Protein AF-A0A3M3AR94-F1 (afdb_monomer)

Sequence (55 aa):
MKSETLTVRQIFQDRRQYCVPFYQRAYVWTQRNQWTGLWQDIQEKANARVSGMNI

Org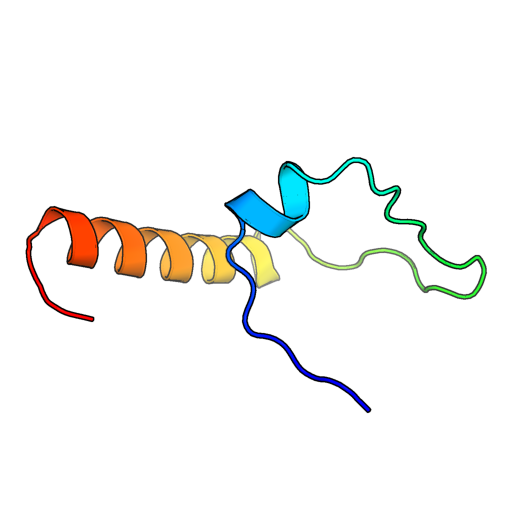anism: Pseudomonas syringae pv. maculicola (NCBI:txid59511)

pLDDT: mean 89.19, std 9.42, range [56.12, 96.38]

Mean predicted aligned error: 5.71 Å

Radius of gyration: 15.58 Å; Cα contacts (8 Å, |Δi|>4): 11; chains: 1; bounding box: 28×32×43 Å

Secondary structure (DSSP, 8-state):
-------HHHHHHSS---PPPTTPPPP---IIIIIHHHHHHHHHHHHHHHTT---

Structure (mmCIF, N/CA/C/O backbone):
data_AF-A0A3M3AR94-F1
#
_entry.id   AF-A0A3M3AR94-F1
#
loop_
_atom_site.group_PDB
_atom_site.id
_atom_site.type_symbol
_atom_site.label_atom_id
_atom_site.label_alt_id
_atom_site.label_comp_id
_atom_site.label_asym_id
_atom_site.label_entity_id
_atom_site.label_seq_id
_atom_site.pdbx_PDB_ins_code
_atom_site.Cartn_x
_atom_site.Cartn_y
_atom_site.Cartn_z
_atom_site.occupancy
_atom_site.B_iso_or_equiv
_atom_site.auth_seq_id
_atom_site.auth_comp_id
_atom_site.auth_asym_id
_atom_site.auth_atom_id
_atom_site.pdbx_PDB_model_num
ATOM 1 N N . MET A 1 1 ? -2.294 21.738 -5.326 1.00 57.00 1 MET A N 1
ATOM 2 C CA . MET A 1 1 ? -2.482 20.276 -5.181 1.00 57.00 1 MET A CA 1
ATOM 3 C C . MET A 1 1 ? -3.426 20.055 -4.005 1.00 57.00 1 MET A C 1
ATOM 5 O O . MET A 1 1 ? -3.206 20.706 -2.993 1.00 57.00 1 MET A O 1
ATOM 9 N N . LYS A 1 2 ? -4.497 19.258 -4.133 1.00 77.69 2 LYS A N 1
ATOM 10 C CA . LYS A 1 2 ? -5.396 18.945 -3.004 1.00 77.69 2 LYS A CA 1
ATOM 11 C C . LYS A 1 2 ? -4.989 17.597 -2.410 1.00 77.69 2 LYS A C 1
ATOM 13 O O . LYS A 1 2 ? -4.884 16.630 -3.157 1.00 77.69 2 LYS A O 1
ATOM 18 N N . SER A 1 3 ? -4.736 17.550 -1.105 1.00 85.94 3 SER A N 1
ATOM 19 C CA . SER A 1 3 ? -4.456 16.322 -0.357 1.00 85.94 3 SER A CA 1
ATOM 20 C C . SER A 1 3 ? -5.585 16.090 0.638 1.00 85.94 3 SER A C 1
ATOM 22 O O . SER A 1 3 ? -5.796 16.911 1.528 1.00 85.94 3 SER A O 1
ATOM 24 N N . GLU A 1 4 ? -6.305 14.989 0.476 1.00 90.06 4 GLU A N 1
ATOM 25 C CA . GLU A 1 4 ? -7.397 14.588 1.361 1.00 90.06 4 GLU A CA 1
ATOM 26 C C . GLU A 1 4 ? -7.019 13.273 2.047 1.00 90.06 4 GLU A C 1
ATOM 28 O O . GLU A 1 4 ? -6.449 12.378 1.418 1.00 90.06 4 GLU A O 1
ATOM 33 N N . THR A 1 5 ? -7.324 13.147 3.339 1.00 92.06 5 THR A N 1
ATOM 34 C CA . THR A 1 5 ? -7.154 11.885 4.066 1.00 92.06 5 THR A CA 1
ATOM 35 C C . THR A 1 5 ? -8.359 10.995 3.790 1.00 92.06 5 THR A C 1
ATOM 37 O O . THR A 1 5 ? -9.466 11.284 4.240 1.00 92.06 5 THR A O 1
ATOM 40 N N . LEU A 1 6 ? -8.141 9.906 3.053 1.00 90.50 6 LEU A N 1
ATOM 41 C CA . LEU A 1 6 ? -9.173 8.929 2.715 1.00 90.50 6 LEU A CA 1
ATOM 42 C C . LEU A 1 6 ? -8.924 7.611 3.446 1.00 90.50 6 LEU A C 1
ATOM 44 O O . LEU A 1 6 ? -7.794 7.138 3.555 1.00 90.50 6 LEU A O 1
ATOM 48 N N . THR A 1 7 ? -10.002 6.990 3.912 1.00 91.62 7 THR A N 1
ATOM 49 C CA . THR A 1 7 ? -9.967 5.617 4.420 1.00 91.62 7 THR A CA 1
ATOM 50 C C . THR A 1 7 ? -9.936 4.616 3.265 1.00 91.62 7 THR A C 1
ATOM 52 O O . THR A 1 7 ? -10.474 4.873 2.186 1.00 91.62 7 THR A O 1
ATOM 55 N N . VAL A 1 8 ? -9.390 3.422 3.511 1.00 89.75 8 VAL A N 1
ATOM 56 C CA . VAL A 1 8 ? -9.373 2.311 2.537 1.00 89.75 8 VAL A CA 1
ATOM 57 C C . VAL A 1 8 ? -10.781 2.003 2.011 1.00 89.75 8 VAL A C 1
ATOM 59 O O . VAL A 1 8 ? -10.975 1.783 0.819 1.00 89.75 8 VAL A O 1
ATOM 62 N N . ARG A 1 9 ? -11.790 2.060 2.887 1.00 90.38 9 ARG A N 1
ATOM 63 C CA . ARG A 1 9 ? -13.189 1.832 2.518 1.00 90.38 9 ARG A CA 1
ATOM 64 C C . ARG A 1 9 ? -13.693 2.859 1.502 1.00 90.38 9 ARG A C 1
ATOM 66 O O . ARG A 1 9 ? -14.330 2.465 0.535 1.00 90.38 9 ARG A O 1
ATOM 73 N N . GLN A 1 10 ? -13.394 4.143 1.691 1.00 91.56 10 GLN A N 1
ATOM 74 C CA . GLN A 1 10 ? -13.810 5.194 0.753 1.00 91.56 10 GLN A CA 1
ATOM 75 C C . GLN A 1 10 ? -13.175 5.007 -0.630 1.00 91.56 10 GLN A C 1
ATOM 77 O O . GLN A 1 10 ? -13.849 5.185 -1.638 1.00 91.56 10 GLN A O 1
ATOM 82 N N . ILE A 1 11 ? -11.911 4.576 -0.680 1.00 90.75 11 ILE A N 1
ATOM 83 C CA . ILE A 1 11 ? -11.198 4.309 -1.939 1.00 90.75 11 ILE A CA 1
ATOM 84 C C . ILE A 1 11 ? -11.907 3.211 -2.752 1.00 90.75 11 ILE A C 1
ATOM 86 O O . ILE A 1 11 ? -12.072 3.351 -3.959 1.00 90.75 11 ILE A O 1
ATOM 90 N N . PHE A 1 12 ? -12.360 2.134 -2.104 1.00 87.81 12 PHE A N 1
ATOM 91 C CA . PHE A 1 12 ? -12.952 0.983 -2.800 1.00 87.81 12 PHE A CA 1
ATOM 92 C C . PHE A 1 12 ? -14.479 1.038 -2.978 1.00 87.81 12 PHE A C 1
ATOM 94 O O . PHE A 1 12 ? -15.029 0.195 -3.683 1.00 87.81 12 PHE A O 1
ATOM 101 N N . GLN A 1 13 ? -15.179 1.979 -2.340 1.00 87.50 13 GLN A N 1
ATOM 102 C CA . GLN A 1 13 ? -16.641 2.102 -2.444 1.00 87.50 13 GLN A CA 1
ATOM 103 C C . GLN A 1 13 ? -17.109 3.041 -3.554 1.00 87.50 13 GLN A C 1
ATOM 105 O O . GLN A 1 13 ? -18.214 2.871 -4.075 1.00 87.50 13 GLN A O 1
ATOM 110 N N . ASP A 1 14 ? -16.301 4.033 -3.913 1.00 81.62 14 ASP A N 1
ATOM 111 C CA . ASP A 1 14 ? -16.677 4.978 -4.950 1.00 81.62 14 ASP A CA 1
ATOM 112 C C . ASP A 1 14 ? -16.699 4.300 -6.327 1.00 81.62 14 ASP A C 1
ATOM 114 O O . ASP A 1 14 ? -15.840 3.481 -6.655 1.00 81.62 14 ASP A O 1
ATOM 118 N N . ARG A 1 15 ? -17.659 4.680 -7.181 1.00 85.69 15 ARG A N 1
ATOM 119 C CA . ARG A 1 15 ? -17.701 4.257 -8.592 1.00 85.69 15 ARG A CA 1
ATOM 120 C C . ARG A 1 15 ? -16.600 4.956 -9.394 1.00 85.69 15 ARG A C 1
ATOM 122 O O . ARG A 1 15 ? -16.869 5.846 -10.197 1.00 85.69 15 ARG A O 1
ATOM 129 N N . ARG A 1 16 ? -15.351 4.579 -9.139 1.00 89.19 16 ARG A N 1
ATOM 130 C CA . ARG A 1 16 ? -14.147 5.120 -9.770 1.00 89.19 16 ARG A CA 1
ATOM 131 C C . ARG A 1 16 ? -13.348 3.986 -10.392 1.00 89.19 16 ARG A C 1
ATOM 133 O O . ARG A 1 16 ? -13.267 2.893 -9.840 1.00 89.19 16 ARG A O 1
ATOM 140 N N . GLN A 1 17 ? -12.732 4.266 -11.534 1.00 90.62 17 GLN A N 1
ATOM 141 C CA . GLN A 1 17 ? -11.795 3.351 -12.169 1.00 90.62 17 GLN A CA 1
ATOM 142 C C . GLN A 1 17 ? -10.369 3.830 -11.898 1.00 90.62 17 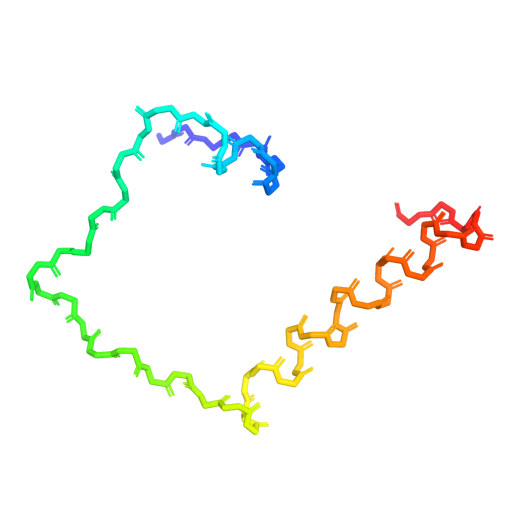GLN A C 1
ATOM 144 O O . GLN A 1 17 ? -10.004 4.952 -12.248 1.00 90.62 17 GLN A O 1
ATOM 149 N N . TYR A 1 18 ? -9.565 2.970 -11.277 1.00 91.50 18 TYR A N 1
ATOM 150 C CA . TYR A 1 18 ? -8.142 3.212 -11.066 1.00 91.50 18 TYR A CA 1
ATOM 151 C C . TYR A 1 18 ? -7.366 2.637 -12.250 1.00 91.50 18 TYR A C 1
ATOM 153 O O . TYR A 1 18 ? -7.258 1.421 -12.400 1.00 91.50 18 TYR A O 1
ATOM 161 N N . CYS A 1 19 ? -6.860 3.514 -13.115 1.00 92.88 19 CYS A N 1
ATOM 162 C CA . CYS A 1 19 ? -6.111 3.126 -14.309 1.00 92.88 19 CYS A CA 1
ATOM 163 C C . CYS A 1 19 ? -4.607 3.273 -14.080 1.00 92.88 19 CYS A C 1
ATOM 165 O O . CYS A 1 19 ? -4.146 4.293 -13.570 1.00 92.88 19 CYS A O 1
ATOM 167 N N . VAL A 1 20 ? -3.840 2.276 -14.520 1.00 92.94 20 VAL A N 1
ATOM 168 C CA . VAL A 1 20 ? -2.378 2.356 -14.576 1.00 92.94 20 VAL A CA 1
ATOM 169 C C . VAL A 1 20 ? -1.976 2.999 -15.910 1.00 92.94 20 VAL A C 1
ATOM 171 O O . VAL A 1 20 ? -2.384 2.494 -16.958 1.00 92.94 20 VAL A O 1
ATOM 174 N N . PRO A 1 21 ? -1.205 4.101 -15.919 1.00 94.81 21 PRO A N 1
ATOM 175 C CA . PRO A 1 21 ? -0.732 4.709 -17.161 1.00 94.81 21 PRO A CA 1
ATOM 176 C C . PRO A 1 21 ? 0.221 3.791 -17.935 1.00 94.81 21 PRO A C 1
ATOM 178 O O . PRO A 1 21 ? 0.982 3.032 -17.340 1.00 94.81 21 PRO A O 1
ATOM 181 N N . PHE A 1 22 ? 0.251 3.918 -19.264 1.00 93.00 22 PHE A N 1
ATOM 182 C CA . PHE A 1 22 ? 1.075 3.067 -20.138 1.00 93.00 22 PHE A CA 1
ATOM 183 C C . PHE A 1 22 ? 2.584 3.143 -19.847 1.00 93.00 22 PHE A C 1
ATOM 185 O O . PHE A 1 22 ? 3.298 2.154 -19.960 1.00 93.00 22 PHE A O 1
ATOM 192 N N . TYR A 1 23 ? 3.079 4.313 -19.447 1.00 94.69 23 TYR A N 1
ATOM 193 C CA . TYR A 1 23 ? 4.493 4.544 -19.139 1.00 94.69 23 TYR A CA 1
ATOM 194 C C . TYR A 1 23 ? 4.898 4.092 -17.721 1.00 94.69 23 TYR A C 1
ATOM 196 O O . TYR A 1 23 ? 6.029 4.335 -17.295 1.00 94.69 23 TYR A O 1
ATOM 204 N N . GLN A 1 24 ? 3.994 3.461 -16.964 1.00 96.12 24 GLN A N 1
ATOM 205 C CA . GLN A 1 24 ? 4.303 2.932 -15.639 1.00 96.12 24 GLN A CA 1
ATOM 206 C C . GLN A 1 24 ? 5.203 1.693 -15.755 1.00 96.12 24 GLN A C 1
ATOM 208 O O . GLN A 1 24 ? 4.957 0.788 -16.549 1.00 96.12 24 GLN A O 1
ATOM 213 N N . ARG A 1 25 ? 6.244 1.619 -14.919 1.00 94.69 25 ARG A N 1
ATOM 214 C CA . ARG A 1 25 ? 7.080 0.414 -14.809 1.00 94.69 25 ARG A CA 1
ATOM 215 C C . ARG A 1 25 ? 6.292 -0.747 -14.202 1.00 94.69 25 ARG A C 1
ATOM 217 O O . ARG A 1 25 ? 5.354 -0.536 -13.436 1.00 94.69 25 ARG A O 1
ATOM 224 N N . ALA A 1 26 ? 6.722 -1.970 -14.506 1.00 91.25 26 ALA A N 1
ATOM 225 C CA . ALA A 1 26 ? 6.133 -3.173 -13.934 1.00 91.25 26 ALA A CA 1
ATOM 226 C C . ALA A 1 26 ? 6.122 -3.124 -12.397 1.00 91.25 26 ALA A C 1
ATOM 228 O O . ALA A 1 26 ? 7.017 -2.559 -11.765 1.00 91.25 26 ALA A O 1
ATOM 229 N N . TYR A 1 27 ? 5.100 -3.733 -11.799 1.00 91.25 27 TYR A N 1
ATOM 230 C CA . TYR A 1 27 ? 5.027 -3.905 -10.355 1.00 91.25 27 TYR A CA 1
ATOM 231 C C . TYR A 1 27 ? 6.157 -4.835 -9.893 1.00 91.25 27 TYR A C 1
ATOM 233 O O . TYR A 1 27 ? 6.252 -5.971 -10.347 1.00 91.25 27 TYR A O 1
ATOM 241 N N . VAL A 1 28 ? 7.026 -4.336 -9.013 1.00 93.56 28 VAL A N 1
ATOM 242 C CA . VAL A 1 28 ? 8.246 -5.043 -8.571 1.00 93.56 28 VAL A CA 1
ATOM 243 C C . VAL A 1 28 ? 8.170 -5.565 -7.141 1.00 93.56 28 VAL A C 1
ATOM 245 O O . VAL A 1 28 ? 9.130 -6.163 -6.658 1.00 93.56 28 VAL A O 1
ATOM 248 N N . TRP A 1 29 ? 7.072 -5.306 -6.429 1.00 95.31 29 TRP A N 1
ATOM 249 C CA . TRP A 1 29 ? 6.969 -5.782 -5.057 1.00 95.31 29 TRP A CA 1
ATOM 250 C C . TRP A 1 29 ? 6.818 -7.292 -5.044 1.00 95.31 29 TRP A C 1
ATOM 252 O O . TRP A 1 29 ? 6.019 -7.872 -5.7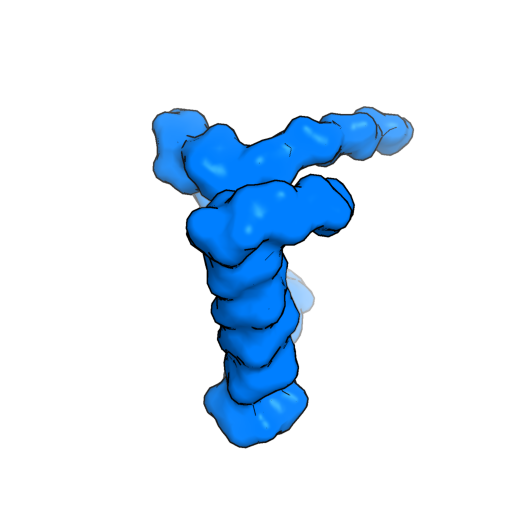80 1.00 95.31 29 TRP A O 1
ATOM 262 N N . THR A 1 30 ? 7.571 -7.911 -4.150 1.00 93.38 30 THR A N 1
ATOM 263 C CA . THR A 1 30 ? 7.517 -9.340 -3.903 1.00 93.38 30 THR A CA 1
ATOM 264 C C . THR A 1 30 ? 6.949 -9.594 -2.519 1.00 93.38 30 THR A C 1
ATOM 266 O O . THR A 1 30 ? 7.005 -8.743 -1.622 1.00 93.38 30 THR A O 1
ATOM 269 N N . GLN A 1 31 ? 6.433 -10.808 -2.334 1.00 86.50 31 GLN A N 1
ATOM 270 C CA . GLN A 1 31 ? 5.876 -11.220 -1.055 1.00 86.50 31 GLN A CA 1
ATOM 271 C C . GLN A 1 31 ? 6.901 -11.064 0.078 1.00 86.50 31 GLN A C 1
ATOM 273 O O . GLN A 1 31 ? 6.611 -10.460 1.106 1.00 86.50 31 GLN A O 1
ATOM 278 N N . ARG A 1 32 ? 8.127 -11.556 -0.148 1.00 87.31 32 ARG A N 1
ATOM 279 C CA . ARG A 1 32 ? 9.202 -11.575 0.850 1.00 87.31 32 ARG A CA 1
ATOM 280 C C . ARG A 1 32 ? 9.694 -10.180 1.226 1.00 87.31 32 ARG A C 1
ATOM 282 O O . ARG A 1 32 ? 9.975 -9.949 2.396 1.00 87.31 32 ARG A O 1
ATOM 289 N N . ASN A 1 33 ? 9.844 -9.289 0.247 1.00 88.25 33 ASN A N 1
ATOM 290 C CA . ASN A 1 33 ? 10.575 -8.043 0.461 1.00 88.25 33 ASN A CA 1
ATOM 291 C C . ASN A 1 33 ? 9.671 -6.895 0.918 1.00 88.25 33 ASN A C 1
ATOM 293 O O . ASN A 1 33 ? 10.128 -6.055 1.683 1.00 88.25 33 ASN A O 1
ATOM 297 N N . GLN A 1 34 ? 8.420 -6.831 0.448 1.00 94.25 34 GLN A N 1
ATOM 298 C CA . GLN A 1 34 ? 7.534 -5.701 0.756 1.00 94.25 34 GLN A CA 1
ATOM 299 C C . GLN A 1 34 ? 6.210 -6.121 1.385 1.00 94.25 34 GLN A C 1
ATOM 301 O O . GLN A 1 34 ? 5.748 -5.456 2.309 1.00 94.25 34 GLN A O 1
ATOM 306 N N . TRP A 1 35 ? 5.592 -7.212 0.921 1.00 94.00 35 TRP A N 1
ATOM 307 C CA . TRP A 1 35 ? 4.250 -7.557 1.403 1.00 94.00 35 TRP A CA 1
ATOM 308 C C . TRP A 1 35 ? 4.257 -7.960 2.872 1.00 94.00 35 TRP A C 1
ATOM 3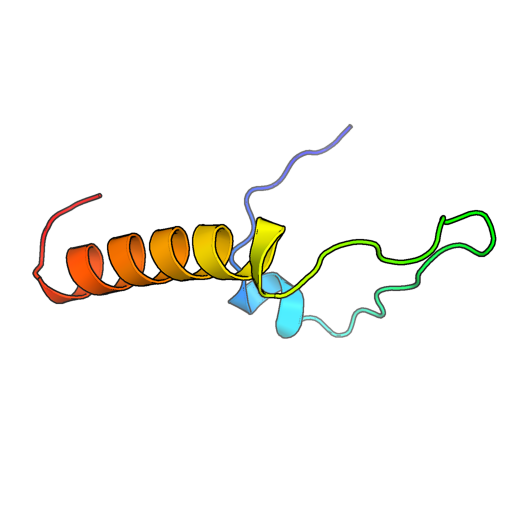10 O O . TRP A 1 35 ? 3.343 -7.581 3.593 1.00 94.00 35 TRP A O 1
ATOM 320 N N . THR A 1 36 ? 5.287 -8.681 3.323 1.00 95.25 36 THR A N 1
ATOM 321 C CA . THR A 1 36 ? 5.419 -9.061 4.735 1.00 95.25 36 THR A CA 1
ATOM 322 C C . THR A 1 36 ? 5.409 -7.840 5.655 1.00 95.25 36 THR A C 1
ATOM 324 O O . THR A 1 36 ? 4.664 -7.840 6.628 1.00 95.25 36 THR A O 1
ATOM 327 N N . GLY A 1 37 ? 6.179 -6.795 5.327 1.00 94.69 37 GLY A N 1
ATOM 328 C CA . GLY A 1 37 ? 6.234 -5.570 6.132 1.00 94.69 37 GLY A CA 1
ATOM 329 C C . GLY A 1 37 ? 4.899 -4.827 6.132 1.00 94.69 37 GLY A C 1
ATOM 330 O O . GLY A 1 37 ? 4.348 -4.551 7.190 1.00 94.69 37 GLY A O 1
ATOM 331 N N . LEU A 1 38 ? 4.310 -4.622 4.947 1.00 94.94 38 LEU A N 1
ATOM 332 C CA . LEU A 1 38 ? 2.988 -3.999 4.832 1.00 94.94 38 LEU A CA 1
ATOM 333 C C . LEU A 1 38 ? 1.928 -4.747 5.656 1.00 94.94 38 LEU A C 1
ATOM 335 O O . LEU A 1 38 ? 1.076 -4.132 6.294 1.00 94.94 38 LEU A O 1
ATOM 339 N N . TRP A 1 39 ? 1.953 -6.079 5.618 1.00 95.25 39 TRP A N 1
ATOM 340 C CA . TRP A 1 39 ? 0.991 -6.894 6.346 1.00 95.25 39 TRP A CA 1
ATOM 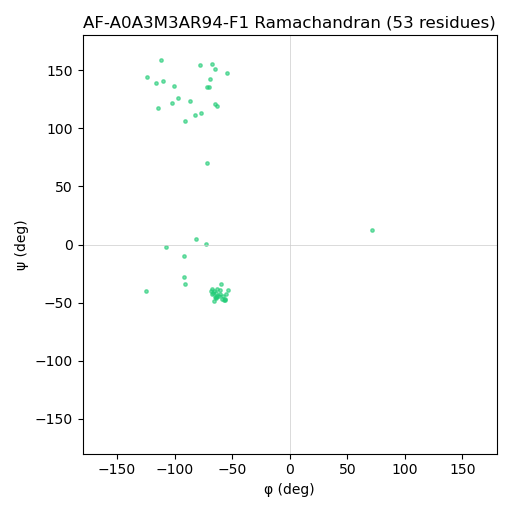341 C C . TRP A 1 39 ? 1.180 -6.789 7.858 1.00 95.25 39 TRP A C 1
ATOM 343 O O . TRP A 1 39 ? 0.190 -6.634 8.569 1.00 95.25 39 TRP A O 1
ATOM 353 N N . GLN A 1 40 ? 2.426 -6.807 8.339 1.00 96.31 40 GLN A N 1
ATOM 354 C CA . GLN A 1 40 ? 2.737 -6.593 9.754 1.00 96.31 40 GLN A CA 1
ATOM 355 C C . GLN A 1 40 ? 2.193 -5.247 10.244 1.00 96.31 40 GLN A C 1
ATOM 357 O O . GLN A 1 40 ? 1.446 -5.228 11.221 1.00 96.31 40 GLN A O 1
ATOM 362 N N . ASP A 1 41 ? 2.435 -4.161 9.506 1.00 95.38 41 ASP A N 1
ATOM 363 C CA . ASP A 1 41 ? 1.936 -2.826 9.863 1.00 95.38 41 ASP A CA 1
ATOM 364 C C . ASP A 1 41 ? 0.399 -2.794 9.977 1.00 95.38 41 ASP A C 1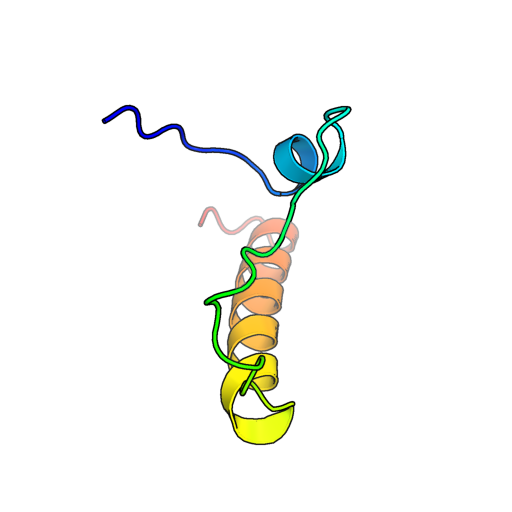
ATOM 366 O O . ASP A 1 41 ? -0.172 -2.244 10.925 1.00 95.38 41 ASP A O 1
ATOM 370 N N . ILE A 1 42 ? -0.302 -3.415 9.018 1.00 95.00 42 ILE A N 1
ATOM 371 C CA . ILE A 1 42 ? -1.771 -3.511 9.027 1.00 95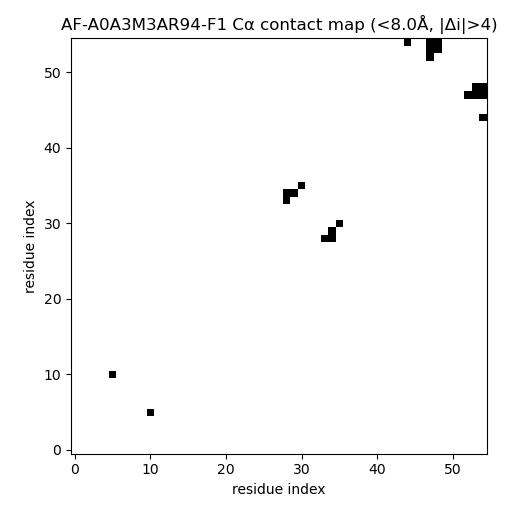.00 42 ILE A CA 1
ATOM 372 C C . ILE A 1 42 ? -2.251 -4.327 10.231 1.00 95.00 42 ILE A C 1
ATOM 374 O O . ILE A 1 42 ? -3.199 -3.919 10.908 1.00 95.00 42 ILE A O 1
ATOM 378 N N . GLN A 1 43 ? -1.616 -5.469 10.504 1.00 96.38 43 GLN A N 1
ATOM 379 C CA . GLN A 1 43 ? -1.969 -6.334 11.627 1.00 96.38 43 GLN A CA 1
ATOM 380 C C . GLN A 1 43 ? -1.760 -5.633 12.967 1.00 96.38 43 GLN A C 1
ATOM 382 O O . GLN A 1 43 ? -2.641 -5.697 13.819 1.00 96.38 43 GLN A O 1
ATOM 387 N N . GLU A 1 44 ? -0.644 -4.934 13.155 1.00 96.00 44 GLU A N 1
ATOM 388 C CA . GLU A 1 44 ? -0.364 -4.176 14.375 1.00 96.00 44 GLU A CA 1
ATOM 389 C C . GLU A 1 44 ? -1.442 -3.123 14.637 1.00 96.00 44 GLU A C 1
ATOM 391 O O . GLU A 1 44 ? -1.998 -3.061 15.737 1.00 96.00 44 GLU A O 1
ATOM 396 N N . LYS A 1 45 ? -1.815 -2.346 13.611 1.00 93.31 45 LYS A N 1
ATOM 397 C CA . LYS A 1 45 ? -2.884 -1.347 13.732 1.00 93.31 45 LYS A CA 1
ATOM 398 C C . LYS A 1 45 ? -4.252 -1.981 13.982 1.00 93.31 45 LYS A C 1
ATOM 400 O O . LYS A 1 45 ? -5.027 -1.467 14.788 1.00 93.31 45 LYS A O 1
ATOM 405 N N . ALA A 1 46 ? -4.566 -3.096 13.327 1.00 93.81 46 ALA A N 1
ATOM 406 C CA . ALA A 1 46 ? -5.817 -3.810 13.559 1.00 93.81 46 ALA A CA 1
ATOM 407 C C . ALA A 1 46 ? -5.893 -4.363 14.991 1.00 93.81 46 ALA A C 1
ATOM 409 O O . ALA A 1 46 ? -6.896 -4.161 15.677 1.00 93.81 46 ALA A O 1
ATOM 410 N N . ASN A 1 47 ? -4.817 -4.991 15.465 1.00 95.88 47 ASN A N 1
ATOM 411 C CA . ASN A 1 47 ? -4.732 -5.567 16.803 1.00 95.88 47 ASN A CA 1
ATOM 412 C C . ASN A 1 47 ? -4.817 -4.493 17.885 1.00 95.88 47 ASN A C 1
ATOM 414 O O . ASN A 1 47 ? -5.585 -4.645 18.82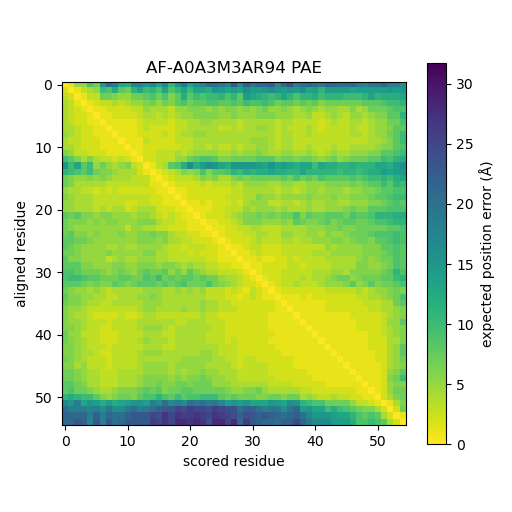7 1.00 95.88 47 ASN A O 1
ATOM 418 N N . ALA A 1 48 ? -4.095 -3.381 17.739 1.00 94.19 48 ALA A N 1
ATOM 419 C CA . ALA 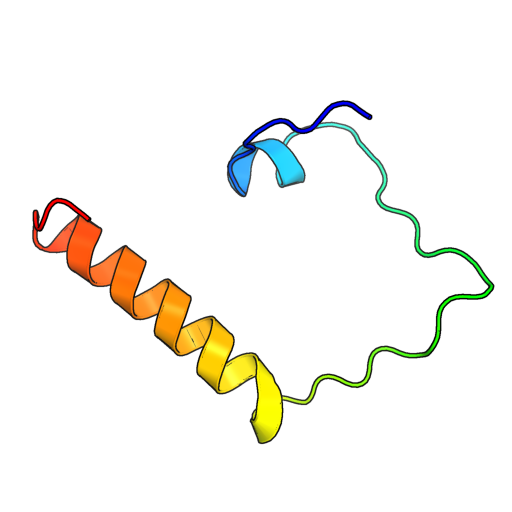A 1 48 ? -4.168 -2.282 18.695 1.00 94.19 48 ALA A CA 1
ATOM 420 C C . ALA A 1 48 ? -5.591 -1.695 18.782 1.00 94.19 48 ALA A C 1
ATOM 422 O O . ALA A 1 48 ? -6.092 -1.466 19.884 1.00 94.19 48 ALA A O 1
ATOM 423 N N . ARG A 1 49 ? -6.293 -1.576 17.642 1.00 90.38 49 ARG A N 1
ATOM 424 C CA . ARG A 1 49 ? -7.699 -1.147 17.605 1.00 90.38 49 ARG A CA 1
ATOM 425 C C . ARG A 1 49 ? -8.630 -2.133 18.319 1.00 90.38 49 ARG A C 1
ATOM 427 O O . ARG A 1 49 ? -9.535 -1.693 19.021 1.00 90.38 49 ARG A O 1
ATOM 434 N N . VAL A 1 50 ? -8.432 -3.441 18.137 1.00 93.50 50 VAL A N 1
ATOM 435 C CA . VAL A 1 50 ? -9.230 -4.488 18.806 1.00 93.50 50 VAL A CA 1
ATOM 436 C C . VAL A 1 50 ? -8.955 -4.525 20.311 1.00 93.50 50 VAL A C 1
ATOM 438 O O . VAL A 1 50 ? -9.890 -4.646 21.095 1.00 93.50 50 VAL A O 1
ATOM 441 N N . SER A 1 51 ? -7.698 -4.355 20.720 1.00 90.94 51 SER A N 1
ATOM 442 C CA . SER A 1 51 ? -7.274 -4.341 22.125 1.00 90.94 51 SER A CA 1
ATOM 443 C C . SER A 1 51 ? -7.678 -3.071 22.888 1.00 90.94 51 SER A C 1
ATOM 445 O O . SER A 1 51 ? -7.351 -2.943 24.064 1.00 90.94 51 SER A O 1
ATOM 447 N N . GLY A 1 52 ? -8.365 -2.118 22.247 1.00 81.06 52 GLY A N 1
ATOM 448 C CA . GLY A 1 52 ? -8.777 -0.854 22.869 1.00 81.06 52 GLY A CA 1
ATOM 449 C C . GLY A 1 52 ? -7.621 0.119 23.131 1.00 81.06 52 GLY A C 1
ATOM 450 O O . GLY A 1 52 ? -7.796 1.106 23.844 1.00 81.06 52 GLY A O 1
ATOM 451 N N . MET A 1 53 ? -6.447 -0.140 22.553 1.00 64.06 53 MET A N 1
ATOM 452 C CA . MET A 1 53 ? -5.307 0.766 22.602 1.00 64.06 53 MET A CA 1
ATOM 453 C C . MET A 1 53 ? -5.576 1.890 21.593 1.00 64.06 53 MET A C 1
ATOM 455 O O . MET A 1 53 ? -5.635 1.640 20.389 1.00 64.06 53 MET A O 1
ATOM 459 N N . ASN A 1 54 ? -5.780 3.124 22.062 1.00 56.12 54 ASN A N 1
ATOM 460 C CA . ASN A 1 54 ? -5.855 4.278 21.162 1.00 56.12 54 ASN A CA 1
ATOM 461 C C . ASN A 1 54 ? -4.498 4.436 20.459 1.00 56.12 54 ASN A C 1
ATOM 463 O O . ASN A 1 54 ? -3.477 4.608 21.124 1.00 56.12 54 ASN A O 1
ATOM 467 N N . ILE A 1 55 ? -4.508 4.337 19.129 1.00 57.75 55 ILE A N 1
ATOM 468 C CA . ILE A 1 55 ? -3.342 4.454 18.241 1.00 57.75 55 ILE A CA 1
ATOM 469 C C . ILE A 1 55 ? -3.331 5.803 17.546 1.00 57.75 55 ILE A C 1
ATOM 471 O O . ILE A 1 55 ? -4.437 6.288 17.217 1.00 57.75 55 ILE A O 1
#

InterPro domains:
  IPR004919 GmrSD restriction endonucleases, N-terminal domain [PF03235] (8-44)

Solvent-accessible surface area (backbone atoms only — not comparable to full-atom values): 3838 Å² total; per-residue (Å²): 136,90,86,80,95,75,54,74,66,61,69,74,66,50,101,70,84,90,79,82,62,88,89,59,76,81,89,78,83,42,63,85,81,43,46,52,59,57,48,50,57,52,48,53,54,51,49,34,57,72,72,69,44,89,127

Foldseek 3Di:
DDDDDDDPCRVPPDPDDDDDDPPDDDDDDDCVPPVVVVVVVVVVVVVCVVVVNDD